Protein AF-A0A7J3MIV4-F1 (afdb_monomer_lite)

Foldseek 3Di:
DDDPPPDPPVVPPPDDDDDDPDPVVVVVLCVVCVVVVHDSVVSVVVVVVVVVDVVVDVVVVVVVVVVVVVVVVVVVVVVVVVVVVVVD

Sequence (88 aa):
MLKPNRGKTETINDAIYIYSPSLGMIENWKRRAEKTCASISKFVVERVEDSIRREEGEEGHLKALENRYVESKRLRLAEVHFNGNTKG

Structure (mmCIF, N/CA/C/O backbone):
data_AF-A0A7J3MIV4-F1
#
_entry.id   AF-A0A7J3MIV4-F1
#
loop_
_atom_site.group_PDB
_atom_site.id
_atom_site.type_symbol
_atom_site.label_atom_id
_atom_site.label_alt_id
_atom_site.label_comp_id
_atom_site.label_asym_id
_atom_site.label_entity_id
_atom_site.label_seq_id
_atom_site.pdbx_PDB_ins_code
_atom_site.Cartn_x
_atom_site.Cartn_y
_atom_site.Cartn_z
_atom_site.occupancy
_atom_site.B_iso_or_equiv
_atom_site.auth_seq_id
_atom_site.auth_comp_id
_atom_site.auth_asym_id
_atom_site.auth_atom_id
_atom_site.pdbx_PDB_model_num
ATOM 1 N N . MET A 1 1 ? -33.907 -12.508 -22.584 1.00 36.91 1 MET A N 1
ATOM 2 C CA . MET A 1 1 ? -32.478 -12.553 -22.967 1.00 36.91 1 MET A CA 1
ATOM 3 C C . MET A 1 1 ? -31.707 -11.603 -22.060 1.00 36.91 1 MET A C 1
ATOM 5 O O . MET A 1 1 ? -31.976 -10.409 -22.089 1.00 36.91 1 MET A O 1
ATOM 9 N N . LEU A 1 2 ? -30.833 -12.123 -21.193 1.00 39.38 2 LEU A N 1
ATOM 10 C CA . LEU A 1 2 ? -29.989 -11.312 -20.306 1.00 39.38 2 LEU A CA 1
ATOM 11 C C . LEU A 1 2 ? -28.845 -10.700 -21.131 1.00 39.38 2 LEU A C 1
ATOM 13 O O . LEU A 1 2 ? -28.106 -11.429 -21.788 1.00 39.38 2 LEU A O 1
ATOM 17 N N . LYS A 1 3 ? -28.722 -9.367 -21.132 1.00 48.16 3 LYS A N 1
ATOM 18 C CA . LYS A 1 3 ? -27.604 -8.659 -21.777 1.00 48.16 3 LYS A CA 1
ATOM 19 C C . LYS A 1 3 ? -26.281 -9.076 -21.108 1.00 48.16 3 LYS A C 1
ATOM 21 O O . LYS A 1 3 ? -26.228 -9.090 -19.877 1.00 48.16 3 LYS A O 1
ATOM 26 N N . PRO A 1 4 ? -25.213 -9.378 -21.865 1.00 49.53 4 PRO A N 1
ATOM 27 C CA . PRO A 1 4 ? -23.930 -9.737 -21.279 1.00 49.53 4 PRO A CA 1
ATOM 28 C C . PRO A 1 4 ? -23.298 -8.497 -20.635 1.00 49.53 4 PRO A C 1
ATOM 30 O O . PRO A 1 4 ? -22.906 -7.550 -21.312 1.00 49.53 4 PRO A O 1
ATOM 33 N N . ASN A 1 5 ? -23.220 -8.495 -19.306 1.00 54.78 5 ASN A N 1
ATOM 34 C CA . ASN A 1 5 ? -22.587 -7.446 -18.511 1.00 54.78 5 ASN A CA 1
ATOM 35 C C . ASN A 1 5 ? -21.053 -7.617 -18.553 1.00 54.78 5 ASN A C 1
ATOM 37 O O . ASN A 1 5 ? -20.440 -8.052 -17.582 1.00 54.78 5 ASN A O 1
ATOM 41 N N . ARG A 1 6 ? -20.430 -7.343 -19.708 1.00 57.81 6 ARG A N 1
ATOM 42 C CA . ARG A 1 6 ? -18.966 -7.392 -19.916 1.00 57.81 6 ARG A CA 1
ATOM 43 C C . ARG A 1 6 ? -18.276 -6.102 -19.450 1.00 57.81 6 ARG A C 1
ATOM 45 O O . ARG A 1 6 ? -17.611 -5.441 -20.233 1.00 57.81 6 ARG A O 1
ATOM 52 N N . GLY A 1 7 ? -18.486 -5.699 -18.199 1.00 52.09 7 GLY A N 1
ATOM 53 C CA . GLY A 1 7 ? -17.909 -4.444 -17.689 1.00 52.09 7 GLY A CA 1
ATOM 54 C C . GLY A 1 7 ? -17.416 -4.472 -16.247 1.00 52.09 7 GLY A C 1
ATOM 55 O O . GLY A 1 7 ? -16.965 -3.449 -15.751 1.00 52.09 7 GLY A O 1
ATOM 56 N N . LYS A 1 8 ? -17.523 -5.607 -15.545 1.00 45.91 8 LYS A N 1
ATOM 57 C CA . LYS A 1 8 ? -17.112 -5.713 -14.130 1.00 45.91 8 LYS A CA 1
ATOM 58 C C . LYS A 1 8 ? -16.141 -6.854 -13.842 1.00 45.91 8 LYS A C 1
ATOM 60 O O . LYS A 1 8 ? -15.553 -6.882 -12.771 1.00 45.91 8 LYS A O 1
ATOM 65 N N . THR A 1 9 ? -15.990 -7.794 -14.769 1.00 46.59 9 THR A N 1
ATOM 66 C CA . THR A 1 9 ? -15.274 -9.054 -14.532 1.00 46.59 9 THR A CA 1
ATOM 67 C C . THR A 1 9 ? -13.821 -9.044 -14.989 1.00 46.59 9 THR A C 1
ATOM 69 O O . THR A 1 9 ? -13.070 -9.903 -14.551 1.00 46.59 9 THR A O 1
ATOM 72 N N . GLU A 1 10 ? -13.394 -8.086 -15.815 1.00 51.09 10 GLU A N 1
ATOM 73 C CA . GLU A 1 10 ? -11.986 -8.002 -16.239 1.00 51.09 10 GLU A CA 1
ATOM 74 C C . GLU A 1 10 ? -11.084 -7.412 -15.143 1.00 51.09 10 GLU A C 1
ATOM 76 O O . GLU A 1 10 ? -9.934 -7.809 -15.013 1.00 51.09 10 GLU A O 1
ATOM 81 N N . THR A 1 11 ? -11.618 -6.541 -14.282 1.00 51.06 11 THR A N 1
ATOM 82 C CA . THR A 1 11 ? -10.851 -5.850 -13.226 1.00 51.06 11 THR A CA 1
ATOM 83 C C . THR A 1 11 ? -10.649 -6.686 -11.954 1.00 51.06 11 THR A C 1
ATOM 85 O O . THR A 1 11 ? -9.972 -6.247 -11.031 1.00 51.06 11 THR A O 1
ATOM 88 N N . ILE A 1 12 ? -11.254 -7.877 -11.865 1.00 50.53 12 ILE A N 1
ATOM 89 C CA . ILE A 1 12 ? -11.189 -8.738 -10.668 1.00 50.53 12 ILE A CA 1
ATOM 90 C C . ILE A 1 12 ? -9.918 -9.609 -10.654 1.00 50.53 12 ILE A C 1
ATOM 92 O O . ILE A 1 12 ? -9.545 -10.119 -9.600 1.00 50.53 12 ILE A O 1
ATOM 96 N N . ASN A 1 13 ? -9.216 -9.752 -11.782 1.00 56.19 13 ASN A N 1
ATOM 97 C CA . ASN A 1 13 ? -8.091 -10.687 -11.889 1.00 56.19 13 ASN A CA 1
ATOM 98 C C . ASN A 1 13 ? -6.795 -10.231 -11.188 1.00 56.19 13 ASN A C 1
ATOM 100 O O . ASN A 1 13 ? -5.947 -11.079 -10.930 1.00 56.19 13 ASN A O 1
ATOM 104 N N . ASP A 1 14 ? -6.680 -8.958 -10.786 1.00 63.66 14 ASP A N 1
ATOM 105 C CA . ASP A 1 14 ? -5.468 -8.405 -10.148 1.00 63.66 14 ASP A CA 1
ATOM 106 C C . ASP A 1 14 ? -5.648 -8.100 -8.644 1.00 63.66 14 ASP A C 1
ATOM 108 O O . ASP A 1 14 ? -4.933 -7.286 -8.055 1.00 63.66 14 ASP A O 1
ATOM 112 N N . ALA A 1 15 ? -6.636 -8.720 -7.991 1.00 73.69 15 ALA A N 1
ATOM 113 C CA . ALA A 1 15 ? -6.861 -8.540 -6.559 1.00 73.69 15 ALA A CA 1
ATOM 114 C C . ALA A 1 15 ? -5.909 -9.414 -5.724 1.00 73.69 15 ALA A C 1
ATOM 116 O O . ALA A 1 15 ? -5.920 -10.641 -5.815 1.00 73.69 15 ALA A O 1
ATOM 117 N N . ILE A 1 16 ? -5.129 -8.782 -4.843 1.00 78.00 16 ILE A N 1
ATOM 118 C CA . ILE A 1 16 ? -4.265 -9.478 -3.882 1.00 78.00 16 ILE A CA 1
ATOM 119 C C . ILE A 1 16 ? -5.019 -9.642 -2.560 1.00 78.00 16 ILE A C 1
ATOM 121 O O . ILE A 1 16 ? -5.410 -8.659 -1.927 1.00 78.00 16 ILE A O 1
ATOM 125 N N . TYR A 1 17 ? -5.191 -10.888 -2.118 1.00 82.00 17 TYR A N 1
ATOM 126 C CA . TYR A 1 17 ? -5.744 -11.202 -0.801 1.00 82.00 17 TYR A CA 1
ATOM 127 C C . TYR A 1 17 ? -4.621 -11.330 0.221 1.00 82.00 17 TYR A C 1
ATOM 129 O O . TYR A 1 17 ? -3.701 -12.128 0.056 1.00 82.00 17 TYR A O 1
ATOM 137 N N . ILE A 1 18 ? -4.711 -10.549 1.296 1.00 81.00 18 ILE A N 1
ATOM 138 C CA . ILE A 1 18 ? -3.706 -10.523 2.357 1.00 81.00 18 ILE A CA 1
ATOM 139 C C . ILE A 1 18 ? -4.331 -11.081 3.627 1.00 81.00 18 ILE A C 1
ATOM 141 O O . ILE A 1 18 ? -5.325 -10.553 4.130 1.00 81.00 18 ILE A O 1
ATOM 145 N N . TYR A 1 19 ? -3.712 -12.121 4.176 1.00 82.19 19 TYR A N 1
ATOM 146 C CA . TYR A 1 19 ? -4.061 -12.628 5.495 1.00 82.19 19 TYR A CA 1
ATOM 147 C C . TYR A 1 19 ? -3.363 -11.783 6.560 1.00 82.19 19 TYR A C 1
ATOM 149 O O . TYR A 1 19 ? -2.143 -11.830 6.711 1.00 82.19 19 TYR A O 1
ATOM 157 N N . SER A 1 20 ? -4.141 -10.986 7.296 1.00 78.50 20 SER A N 1
ATOM 158 C CA . SER A 1 20 ? -3.619 -10.271 8.462 1.00 78.50 20 SER A CA 1
ATOM 159 C C . SER A 1 20 ? -3.481 -11.236 9.649 1.00 78.50 20 SER A C 1
ATOM 161 O O . SER A 1 20 ? -4.451 -11.927 9.963 1.00 78.50 20 SER A O 1
ATOM 163 N N . PRO A 1 21 ? -2.346 -11.242 10.372 1.00 69.19 21 PRO A N 1
ATOM 164 C CA . PRO A 1 21 ? -2.130 -12.075 11.554 1.00 69.19 21 PRO A CA 1
ATOM 165 C C . PRO A 1 21 ? -3.078 -11.765 12.719 1.00 69.19 21 PRO A C 1
ATOM 167 O O . PRO A 1 21 ? -3.288 -12.618 13.576 1.00 69.19 21 PRO A O 1
ATOM 170 N N . SER A 1 22 ? -3.630 -10.546 12.800 1.00 88.62 22 SER A N 1
ATOM 171 C CA . SER A 1 22 ? -4.566 -10.180 13.870 1.00 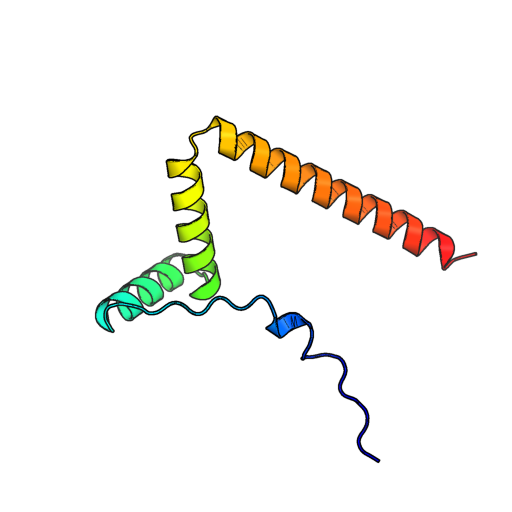88.62 22 SER A CA 1
ATOM 172 C C . SER A 1 22 ? -5.537 -9.060 13.490 1.00 88.62 22 SER A C 1
ATOM 174 O O . SER A 1 22 ? -5.259 -8.228 12.618 1.00 88.62 22 SER A O 1
ATOM 176 N N . LEU A 1 23 ? -6.670 -9.012 14.203 1.00 87.5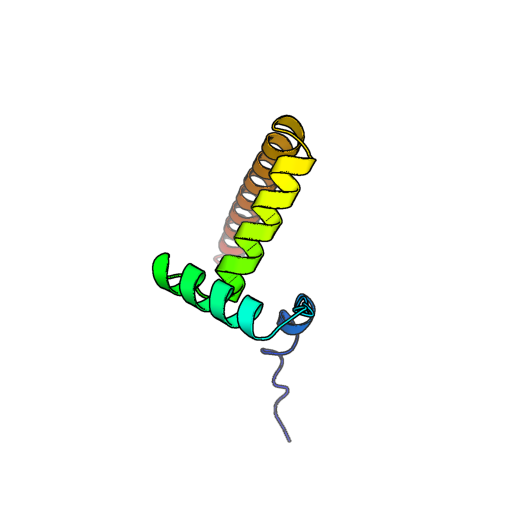6 23 LEU A N 1
ATOM 177 C CA . LEU A 1 23 ? -7.653 -7.925 14.119 1.00 87.56 23 LEU A CA 1
ATOM 178 C C . LEU A 1 23 ? -7.048 -6.575 14.531 1.00 87.56 23 LEU A C 1
ATOM 180 O O . LEU A 1 23 ? -7.248 -5.578 13.839 1.00 87.56 23 LEU A O 1
ATOM 184 N N . GLY A 1 24 ? -6.233 -6.550 15.591 1.00 90.62 24 GLY A N 1
ATOM 185 C CA . GLY A 1 24 ? -5.576 -5.324 16.055 1.00 90.62 24 GLY A CA 1
ATOM 186 C C . GLY A 1 24 ? -4.629 -4.720 15.012 1.00 90.62 24 GLY A C 1
ATOM 187 O O . GLY A 1 24 ? -4.508 -3.499 14.911 1.00 90.62 24 GLY A O 1
ATOM 188 N N . MET A 1 25 ? -4.001 -5.553 14.176 1.00 87.75 25 MET A N 1
ATOM 189 C CA . MET A 1 25 ? -3.167 -5.077 13.071 1.00 87.75 25 MET A CA 1
ATOM 190 C C . MET A 1 25 ? -4.004 -4.415 11.969 1.00 87.75 25 MET A C 1
ATOM 192 O O . MET A 1 25 ? -3.631 -3.347 11.481 1.00 87.75 25 MET A O 1
ATOM 196 N N . ILE A 1 26 ? -5.174 -4.980 11.646 1.00 91.06 26 ILE A N 1
ATOM 197 C CA . ILE A 1 26 ? -6.120 -4.390 10.684 1.00 91.06 26 ILE A CA 1
ATOM 198 C C . ILE A 1 26 ? -6.597 -3.021 11.178 1.00 91.06 26 ILE A C 1
ATOM 200 O O . ILE A 1 26 ? -6.596 -2.053 10.417 1.00 91.06 26 ILE A O 1
ATOM 204 N N . GLU A 1 27 ? -6.984 -2.913 12.449 1.00 94.38 27 GLU A N 1
ATOM 205 C CA . GLU A 1 27 ? -7.401 -1.640 13.049 1.00 94.38 27 GLU A CA 1
ATOM 206 C C . GLU A 1 27 ? -6.279 -0.601 13.032 1.00 94.38 27 GLU A C 1
ATOM 208 O O . GLU A 1 27 ? -6.512 0.576 12.744 1.00 94.38 27 GLU A O 1
ATOM 213 N N . ASN A 1 28 ? -5.043 -1.030 13.298 1.00 93.25 28 ASN A N 1
ATOM 214 C CA . ASN A 1 28 ? -3.882 -0.156 13.229 1.00 93.25 28 ASN A CA 1
ATOM 215 C C . ASN A 1 28 ? -3.678 0.404 11.815 1.00 93.25 28 ASN A C 1
ATOM 217 O O . ASN A 1 28 ? -3.447 1.603 11.657 1.00 93.25 28 ASN A O 1
ATOM 221 N N . TRP A 1 29 ? -3.795 -0.443 10.790 1.00 93.06 29 TRP A N 1
ATOM 222 C CA . TRP A 1 29 ? -3.660 -0.034 9.394 1.00 93.06 29 TRP A CA 1
ATOM 223 C C . TRP A 1 29 ? -4.773 0.916 8.959 1.00 93.06 29 TRP A C 1
ATOM 225 O O . TRP A 1 29 ? -4.476 1.954 8.373 1.00 93.06 29 TRP A O 1
ATOM 235 N N . LYS A 1 30 ? -6.033 0.626 9.315 1.00 93.81 30 LYS A N 1
ATOM 236 C CA . LYS A 1 30 ? -7.171 1.524 9.048 1.00 93.81 30 LYS A CA 1
ATOM 237 C C . LYS A 1 30 ? -6.939 2.911 9.644 1.00 93.81 30 LYS A C 1
ATOM 239 O O . LYS A 1 30 ? -7.012 3.903 8.929 1.00 93.81 30 LYS A O 1
ATOM 244 N N . ARG A 1 31 ? -6.525 2.972 10.914 1.00 96.12 31 ARG A N 1
ATOM 245 C CA . ARG A 1 31 ? -6.220 4.236 11.602 1.00 96.12 31 ARG A CA 1
ATOM 246 C C . ARG A 1 31 ? -5.094 5.022 10.926 1.00 96.12 31 ARG A C 1
ATOM 248 O O . ARG A 1 31 ? -5.114 6.248 10.915 1.00 96.12 31 ARG A O 1
ATOM 255 N N . ARG A 1 32 ? -4.068 4.341 10.407 1.00 94.38 32 ARG A N 1
ATOM 256 C CA . ARG A 1 32 ? -2.965 5.000 9.687 1.00 94.38 32 ARG A CA 1
ATOM 257 C C . ARG A 1 32 ? -3.405 5.515 8.319 1.00 94.38 32 ARG A C 1
ATOM 259 O O . ARG A 1 32 ? -3.025 6.627 7.979 1.00 94.38 32 ARG A O 1
ATOM 266 N N . ALA A 1 33 ? -4.216 4.750 7.593 1.00 94.69 33 ALA A N 1
ATOM 267 C CA . ALA A 1 33 ? -4.783 5.165 6.314 1.00 94.69 33 ALA A CA 1
ATOM 268 C C . ALA A 1 33 ? -5.687 6.403 6.472 1.00 94.69 33 ALA A C 1
ATOM 270 O O . ALA A 1 33 ? -5.565 7.364 5.718 1.00 94.69 33 ALA A O 1
ATOM 271 N N . GLU A 1 34 ? -6.524 6.432 7.514 1.00 94.94 34 GLU A N 1
ATOM 272 C CA . GLU A 1 34 ? -7.361 7.593 7.848 1.00 94.94 34 GLU A CA 1
ATOM 273 C C . GLU A 1 34 ? -6.525 8.846 8.134 1.00 94.94 34 GLU A C 1
ATOM 275 O O . GLU A 1 34 ? -6.836 9.921 7.628 1.00 94.94 34 GLU A O 1
ATOM 280 N N . LYS A 1 35 ? -5.422 8.711 8.885 1.00 94.38 35 LYS A N 1
ATOM 281 C CA . LYS A 1 35 ? -4.503 9.828 9.172 1.00 94.38 35 LYS A CA 1
ATOM 282 C C . LYS A 1 35 ? -3.874 10.439 7.920 1.00 94.38 35 LYS A C 1
ATOM 284 O O . LYS A 1 35 ? -3.483 11.600 7.962 1.00 94.38 35 LYS A O 1
ATOM 289 N N . THR A 1 36 ? -3.749 9.672 6.840 1.00 89.75 36 THR A N 1
ATOM 290 C CA . THR A 1 36 ? -3.199 10.134 5.558 1.00 89.75 36 THR A CA 1
ATOM 291 C C . THR A 1 36 ? -4.283 10.391 4.510 1.00 89.75 36 THR A C 1
ATOM 293 O O . THR A 1 36 ? -3.959 10.582 3.340 1.00 89.75 36 THR A O 1
ATOM 296 N N . CYS A 1 37 ? -5.563 10.403 4.908 1.00 92.19 37 CYS A N 1
ATOM 297 C CA . CYS A 1 37 ? -6.716 10.549 4.015 1.00 92.19 37 CYS A CA 1
ATOM 298 C C . CYS A 1 37 ? -6.704 9.553 2.836 1.00 92.19 37 CYS A C 1
ATOM 300 O O . CYS A 1 37 ? -7.166 9.866 1.738 1.00 92.19 37 CYS A O 1
ATOM 302 N N . ALA A 1 38 ? -6.161 8.352 3.049 1.00 91.94 38 ALA A N 1
ATOM 303 C CA . ALA A 1 38 ? -6.047 7.302 2.046 1.00 91.94 38 ALA A CA 1
ATOM 304 C C . ALA A 1 38 ? -7.021 6.151 2.333 1.00 91.94 38 ALA A C 1
ATOM 306 O O . ALA A 1 38 ? -7.392 5.882 3.476 1.00 91.94 38 ALA A O 1
ATOM 307 N N . SER A 1 39 ? -7.411 5.419 1.287 1.00 93.81 39 SER A N 1
ATOM 308 C CA . SER A 1 39 ? -8.094 4.138 1.475 1.00 93.81 39 SER A CA 1
ATOM 309 C C . SER A 1 39 ? -7.130 3.098 2.054 1.00 93.81 39 SER A C 1
ATOM 311 O O . SER A 1 39 ? -5.916 3.172 1.848 1.00 93.81 39 SER A O 1
ATOM 313 N N . ILE A 1 40 ? -7.668 2.081 2.733 1.00 91.31 40 ILE A N 1
ATOM 314 C CA . ILE A 1 40 ? -6.858 0.977 3.268 1.00 91.31 40 ILE A CA 1
ATOM 315 C C . ILE A 1 40 ? -6.056 0.267 2.168 1.00 91.31 40 ILE A C 1
ATOM 317 O O . ILE A 1 40 ? -4.884 -0.034 2.368 1.00 91.31 40 ILE A O 1
ATOM 321 N N . SER A 1 41 ? -6.651 0.061 0.990 1.00 89.12 41 SER A N 1
ATOM 322 C CA . SER A 1 41 ? -5.976 -0.579 -0.141 1.00 89.12 41 SER A CA 1
ATOM 323 C C . SER A 1 41 ? -4.786 0.249 -0.617 1.00 89.12 41 SER A C 1
ATOM 325 O O . SER A 1 41 ? -3.705 -0.296 -0.810 1.00 89.12 41 SER A O 1
ATOM 327 N N . LYS A 1 42 ? -4.958 1.572 -0.739 1.00 89.31 42 LYS A N 1
ATOM 328 C CA . LYS A 1 42 ? -3.873 2.479 -1.127 1.00 89.31 42 LYS A CA 1
ATOM 329 C C . LYS A 1 42 ? -2.751 2.480 -0.089 1.00 89.31 42 LYS A C 1
ATOM 331 O O . LYS A 1 42 ? -1.596 2.319 -0.458 1.00 89.31 42 LYS A O 1
ATOM 336 N N . PHE A 1 43 ? -3.102 2.567 1.194 1.00 92.06 43 PHE A N 1
ATOM 337 C CA . PHE A 1 43 ? -2.138 2.511 2.293 1.00 92.06 43 PHE A CA 1
ATOM 338 C C . PHE A 1 43 ? -1.289 1.231 2.261 1.00 92.06 43 PHE A C 1
ATOM 340 O O . PHE A 1 43 ? -0.072 1.287 2.427 1.00 92.06 43 PHE A O 1
ATOM 347 N N . VAL A 1 44 ? -1.919 0.073 2.041 1.00 90.81 44 VAL A N 1
ATOM 348 C CA . VAL A 1 44 ? -1.209 -1.210 1.983 1.00 90.81 44 VAL A CA 1
ATOM 349 C C . VAL A 1 44 ? -0.294 -1.280 0.762 1.00 90.81 44 VAL A C 1
ATOM 351 O O . VAL A 1 44 ? 0.866 -1.652 0.915 1.00 90.81 44 VAL A O 1
ATOM 354 N N . VAL A 1 45 ? -0.781 -0.885 -0.419 1.00 89.81 45 VAL A N 1
ATOM 355 C CA . VAL A 1 45 ? 0.026 -0.866 -1.651 1.00 89.81 45 VAL A CA 1
ATOM 356 C C . VAL A 1 45 ? 1.254 0.020 -1.479 1.00 89.81 45 VAL A C 1
ATOM 358 O O . VAL A 1 45 ? 2.365 -0.449 -1.698 1.00 89.81 45 VAL A O 1
ATOM 361 N N . GLU A 1 46 ? 1.080 1.254 -1.006 1.00 89.88 46 GLU A N 1
ATOM 362 C CA . GLU A 1 46 ? 2.192 2.183 -0.781 1.00 89.88 46 GLU A CA 1
ATOM 363 C C . GLU A 1 46 ? 3.210 1.601 0.202 1.00 89.88 46 GLU A C 1
ATOM 365 O O . GLU A 1 46 ? 4.411 1.642 -0.046 1.00 89.88 46 GLU A O 1
ATOM 370 N N . ARG A 1 47 ? 2.752 0.982 1.296 1.00 90.12 47 ARG A N 1
ATOM 371 C CA . ARG A 1 47 ? 3.658 0.406 2.297 1.00 90.12 47 ARG A CA 1
ATOM 372 C C . ARG A 1 47 ? 4.426 -0.816 1.782 1.00 90.12 47 ARG A C 1
ATOM 374 O O . ARG A 1 47 ? 5.560 -1.022 2.216 1.00 90.12 47 ARG A O 1
ATOM 381 N N . VAL A 1 48 ? 3.819 -1.611 0.899 1.00 89.12 48 VAL A N 1
ATOM 382 C CA . VAL A 1 48 ? 4.469 -2.746 0.225 1.00 89.12 48 VAL A CA 1
ATOM 383 C C . VAL A 1 48 ? 5.477 -2.244 -0.801 1.00 89.12 48 VAL A C 1
ATOM 385 O O . VAL A 1 48 ? 6.625 -2.676 -0.761 1.00 89.12 48 VAL A O 1
ATOM 388 N N . GLU A 1 49 ? 5.100 -1.285 -1.652 1.00 88.19 49 GLU A N 1
ATOM 389 C CA . GLU A 1 49 ? 6.034 -0.664 -2.595 1.00 88.19 49 GLU A CA 1
ATOM 390 C C . GLU A 1 49 ? 7.221 -0.025 -1.850 1.00 88.19 49 GLU A C 1
ATOM 392 O O . GLU A 1 49 ? 8.365 -0.204 -2.254 1.00 88.19 49 GLU A O 1
ATOM 397 N N . ASP A 1 50 ? 6.976 0.674 -0.735 1.00 87.69 50 ASP A N 1
ATOM 398 C CA . ASP A 1 50 ? 8.013 1.216 0.151 1.00 87.69 50 ASP A CA 1
ATOM 399 C C . ASP A 1 50 ? 8.974 0.134 0.665 1.00 87.69 50 ASP A C 1
ATOM 401 O O . ASP A 1 50 ? 10.168 0.402 0.787 1.00 87.69 50 ASP A O 1
ATOM 405 N N . SER A 1 51 ? 8.465 -1.053 1.023 1.00 85.06 51 SER A N 1
ATOM 406 C CA . SER A 1 51 ? 9.292 -2.165 1.521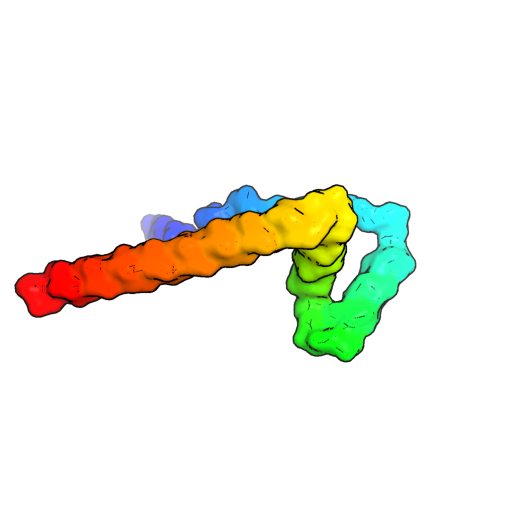 1.00 85.06 51 SER A CA 1
ATOM 407 C C . SER A 1 51 ? 10.181 -2.714 0.416 1.00 85.06 51 SER A C 1
ATOM 409 O O . SER A 1 51 ? 11.393 -2.772 0.591 1.00 85.06 51 SER A O 1
ATOM 411 N N . ILE A 1 52 ? 9.588 -3.006 -0.746 1.00 84.25 52 ILE A N 1
ATOM 412 C CA . ILE A 1 52 ? 10.299 -3.521 -1.922 1.00 84.25 52 ILE A CA 1
ATOM 413 C C . ILE A 1 52 ? 11.408 -2.547 -2.331 1.00 84.25 52 ILE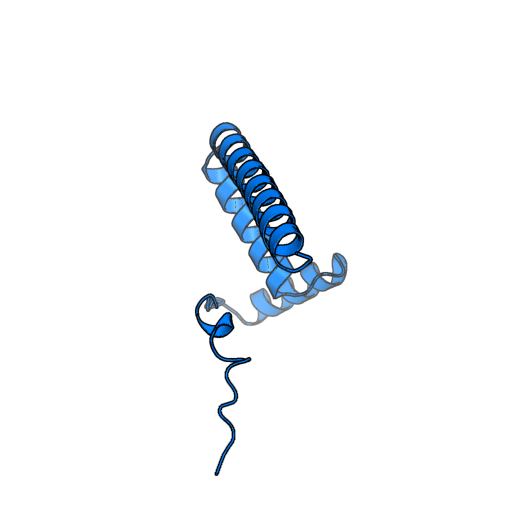 A C 1
ATOM 415 O O . ILE A 1 52 ? 12.554 -2.946 -2.505 1.00 84.25 52 ILE A O 1
ATOM 419 N N . ARG A 1 53 ? 11.114 -1.241 -2.369 1.00 77.62 53 ARG A N 1
ATOM 420 C CA . ARG A 1 53 ? 12.123 -0.212 -2.671 1.00 77.62 53 ARG A CA 1
ATOM 421 C C . ARG A 1 53 ? 13.290 -0.188 -1.690 1.00 77.62 53 ARG A C 1
ATOM 423 O O . ARG A 1 53 ? 14.409 0.115 -2.087 1.00 77.62 53 ARG A O 1
ATOM 430 N N . ARG A 1 54 ? 13.036 -0.446 -0.405 1.00 77.94 54 ARG A N 1
ATOM 431 C CA . ARG A 1 54 ? 14.094 -0.493 0.616 1.00 77.94 54 ARG A CA 1
ATOM 432 C C . ARG A 1 54 ? 14.923 -1.770 0.516 1.00 77.94 54 ARG A C 1
ATOM 434 O O . ARG A 1 54 ? 16.099 -1.730 0.853 1.00 77.94 54 ARG A O 1
ATOM 441 N N . GLU A 1 55 ? 14.321 -2.870 0.072 1.00 74.12 55 GLU A N 1
ATOM 442 C CA . GLU A 1 55 ? 14.988 -4.160 -0.131 1.00 74.12 55 GLU A CA 1
ATOM 443 C C . GLU A 1 55 ? 15.865 -4.174 -1.396 1.00 74.12 55 GLU A C 1
ATOM 445 O O . GLU A 1 55 ? 16.971 -4.704 -1.360 1.00 74.12 55 GLU A O 1
ATOM 450 N N . GLU A 1 56 ? 15.417 -3.549 -2.490 1.00 68.56 56 GLU A N 1
ATOM 451 C CA . GLU A 1 56 ? 16.136 -3.506 -3.777 1.00 68.56 56 GLU A CA 1
ATOM 452 C C . GLU A 1 56 ? 17.274 -2.465 -3.836 1.00 68.56 56 GLU A C 1
ATOM 454 O O . GLU A 1 56 ? 18.070 -2.464 -4.777 1.00 68.56 56 GLU A O 1
ATOM 459 N N . GLY A 1 57 ? 17.369 -1.574 -2.844 1.00 64.25 57 GLY A N 1
ATOM 460 C CA . GLY A 1 57 ? 18.284 -0.430 -2.865 1.00 64.25 57 GLY A CA 1
ATOM 461 C C . GLY A 1 57 ? 17.866 0.671 -3.858 1.00 64.25 57 GLY A C 1
ATOM 462 O O . GLY A 1 57 ? 16.963 0.505 -4.680 1.00 64.25 57 GLY A O 1
ATOM 463 N N . GLU A 1 58 ? 18.521 1.837 -3.789 1.00 60.53 58 GLU A N 1
ATOM 464 C CA . GLU A 1 58 ? 18.162 3.020 -4.601 1.00 60.53 58 GLU A CA 1
ATOM 465 C C . GLU A 1 58 ? 18.252 2.778 -6.122 1.00 60.53 58 GLU A C 1
ATOM 467 O O . GLU A 1 58 ? 17.520 3.393 -6.901 1.00 60.53 58 GLU A O 1
ATOM 472 N N . GLU A 1 59 ? 19.104 1.849 -6.555 1.00 60.66 59 GLU A N 1
ATOM 473 C CA . GLU A 1 59 ? 19.373 1.568 -7.969 1.00 60.66 59 GLU A CA 1
ATOM 474 C C . GLU A 1 59 ? 18.242 0.762 -8.638 1.00 60.66 59 GLU A C 1
ATOM 476 O O . GLU A 1 59 ? 17.820 1.079 -9.755 1.00 60.66 59 GLU A O 1
ATOM 481 N N . GLY A 1 60 ? 17.666 -0.219 -7.928 1.00 62.28 60 GLY A N 1
ATOM 482 C CA . GLY A 1 60 ? 16.455 -0.920 -8.372 1.00 62.28 60 GLY A CA 1
ATOM 483 C C . GLY A 1 60 ? 15.251 0.022 -8.450 1.00 62.28 60 GLY A C 1
ATOM 484 O O . GLY A 1 60 ? 14.479 -0.001 -9.415 1.00 62.28 60 GLY A O 1
ATOM 485 N N . HIS A 1 61 ? 15.160 0.951 -7.495 1.00 58.16 61 HIS A N 1
ATOM 486 C CA . HIS A 1 61 ? 14.095 1.944 -7.440 1.00 58.16 61 HIS A CA 1
ATOM 487 C C . HIS A 1 61 ? 14.099 2.915 -8.634 1.00 58.16 61 HIS A C 1
ATOM 489 O O . HIS A 1 61 ? 13.044 3.151 -9.235 1.00 58.16 61 HIS A O 1
ATOM 495 N N . LEU A 1 62 ? 15.265 3.454 -9.004 1.00 66.19 62 LEU A N 1
ATOM 496 C CA . LEU A 1 62 ? 15.421 4.341 -10.164 1.00 66.19 62 LEU A CA 1
ATOM 497 C C . LEU A 1 62 ? 14.980 3.652 -11.458 1.00 66.19 62 LEU A C 1
ATOM 499 O O . LEU A 1 62 ? 14.225 4.229 -12.241 1.00 66.19 62 LEU A O 1
ATOM 503 N N . LYS A 1 63 ? 15.358 2.384 -11.629 1.00 72.62 63 LYS A N 1
ATOM 504 C CA . LYS A 1 63 ? 14.982 1.576 -12.792 1.00 72.62 63 LYS A CA 1
ATOM 505 C C . LYS A 1 63 ? 13.475 1.305 -12.851 1.00 72.62 63 LYS A C 1
ATOM 507 O O . LYS A 1 63 ? 12.873 1.362 -13.922 1.00 72.62 63 LYS A O 1
ATOM 512 N N . ALA A 1 64 ? 12.831 1.061 -11.709 1.00 71.44 64 ALA A N 1
ATOM 513 C CA . ALA A 1 64 ? 11.380 0.884 -11.635 1.00 71.44 64 ALA A CA 1
ATOM 514 C C . ALA A 1 64 ? 10.609 2.177 -11.969 1.00 71.44 64 ALA A C 1
ATOM 516 O O . ALA A 1 64 ? 9.591 2.132 -12.669 1.00 71.44 64 ALA A O 1
ATOM 517 N N . LEU A 1 65 ? 11.093 3.336 -11.505 1.00 76.25 65 LEU A N 1
ATOM 518 C CA . LEU A 1 65 ? 10.525 4.642 -11.855 1.00 76.25 65 LEU A CA 1
ATOM 519 C C . LEU A 1 65 ? 10.713 4.968 -13.337 1.00 76.25 65 LEU A C 1
ATOM 521 O O . LEU A 1 65 ? 9.767 5.423 -13.982 1.00 76.25 65 LEU A O 1
ATOM 525 N N . GLU A 1 66 ? 11.898 4.701 -13.881 1.00 83.06 66 GLU A N 1
ATOM 526 C CA . GLU A 1 66 ? 12.194 4.877 -15.300 1.00 83.06 66 GLU A CA 1
ATOM 527 C C . GLU A 1 66 ? 11.266 4.014 -16.161 1.00 83.06 66 GLU A C 1
ATOM 529 O O . GLU A 1 66 ? 10.605 4.533 -17.061 1.00 83.06 66 GLU A O 1
ATOM 534 N N . ASN A 1 67 ? 11.100 2.735 -15.817 1.00 82.25 67 ASN A N 1
ATOM 535 C CA . ASN A 1 67 ? 10.179 1.834 -16.511 1.00 82.25 67 ASN A CA 1
ATOM 536 C C . ASN A 1 67 ? 8.732 2.347 -16.471 1.00 82.25 67 ASN A C 1
ATOM 538 O O . ASN A 1 67 ? 8.057 2.383 -17.501 1.00 82.25 67 ASN A O 1
ATOM 542 N N . ARG A 1 68 ? 8.259 2.806 -15.305 1.00 82.25 68 ARG A N 1
ATOM 543 C CA . ARG A 1 68 ? 6.909 3.374 -15.147 1.00 82.25 68 ARG A CA 1
ATOM 544 C C . ARG A 1 68 ? 6.730 4.643 -15.985 1.00 82.25 68 ARG A C 1
ATOM 546 O O . ARG A 1 68 ? 5.689 4.827 -16.617 1.00 82.25 68 ARG A O 1
ATOM 553 N N . TYR A 1 69 ? 7.739 5.513 -16.015 1.00 85.00 69 TYR A N 1
ATOM 554 C CA . TYR A 1 69 ? 7.728 6.729 -16.823 1.00 85.00 69 TYR A CA 1
ATOM 555 C C . TYR A 1 69 ? 7.681 6.406 -18.320 1.00 85.00 69 TYR A C 1
ATOM 557 O O . TYR A 1 69 ? 6.821 6.938 -19.030 1.00 85.00 69 TYR A O 1
ATOM 565 N N . VAL A 1 70 ? 8.545 5.499 -18.784 1.00 88.94 70 VAL A N 1
ATOM 566 C CA . VAL A 1 70 ? 8.591 5.030 -20.176 1.00 88.94 70 VAL A CA 1
ATOM 567 C C . VAL A 1 70 ? 7.247 4.439 -20.589 1.00 88.94 70 VAL A C 1
ATOM 569 O O . VAL A 1 70 ? 6.723 4.809 -21.641 1.00 88.94 70 VAL A O 1
ATOM 572 N N . GLU A 1 71 ? 6.644 3.601 -19.748 1.00 88.88 71 GLU A N 1
ATOM 573 C CA . GLU A 1 71 ? 5.352 2.985 -20.043 1.00 88.88 71 GLU A CA 1
ATOM 574 C C . GLU A 1 71 ? 4.223 4.021 -20.097 1.00 88.88 71 GLU A C 1
ATOM 576 O O . GLU A 1 71 ? 3.451 4.057 -21.053 1.00 88.88 71 GLU A O 1
ATOM 581 N N . SER A 1 72 ? 4.191 4.971 -19.157 1.00 85.00 72 SER A N 1
ATOM 582 C CA . SER A 1 72 ? 3.214 6.069 -19.187 1.00 85.00 72 SER A CA 1
ATOM 583 C C . SER A 1 72 ? 3.323 6.934 -20.450 1.00 85.00 72 SER A C 1
ATOM 585 O O . SER A 1 72 ? 2.325 7.469 -20.940 1.00 85.00 72 SER A O 1
ATOM 587 N N . LYS A 1 73 ? 4.539 7.083 -20.990 1.00 88.38 73 LYS A N 1
ATOM 588 C CA . LYS A 1 73 ? 4.802 7.840 -22.216 1.00 88.38 73 LYS A CA 1
ATOM 589 C C . LYS A 1 73 ? 4.370 7.048 -23.448 1.00 88.38 73 LYS A C 1
ATOM 591 O O . LYS A 1 73 ? 3.782 7.629 -24.357 1.00 88.38 73 LYS A O 1
ATOM 596 N N . ARG A 1 74 ? 4.614 5.733 -23.462 1.00 90.19 74 ARG A N 1
ATOM 597 C CA . ARG A 1 74 ? 4.140 4.819 -24.513 1.00 90.19 74 ARG A CA 1
ATOM 598 C C . ARG A 1 74 ? 2.622 4.791 -24.591 1.00 90.19 74 ARG A C 1
ATOM 600 O O . ARG A 1 74 ? 2.085 4.944 -25.681 1.00 90.19 74 ARG A O 1
ATOM 607 N N . LEU A 1 75 ? 1.946 4.682 -23.449 1.00 88.69 75 LEU A N 1
ATOM 608 C CA . LEU A 1 75 ? 0.485 4.699 -23.381 1.00 88.69 75 LEU A CA 1
ATOM 609 C C . LEU A 1 75 ? -0.086 6.015 -23.921 1.00 88.69 75 LEU A C 1
ATOM 611 O O . LEU A 1 75 ? -0.955 5.984 -24.785 1.00 88.69 75 LEU A O 1
ATOM 615 N N . ARG A 1 76 ? 0.478 7.167 -23.530 1.00 85.94 76 ARG A N 1
ATOM 616 C CA . ARG A 1 76 ? 0.068 8.469 -24.089 1.00 85.94 76 ARG A CA 1
ATOM 617 C C . ARG A 1 76 ? 0.286 8.571 -25.597 1.00 85.94 76 ARG A C 1
ATOM 619 O O . ARG A 1 76 ? -0.552 9.124 -26.301 1.00 85.94 76 ARG A O 1
ATOM 626 N N . LEU A 1 77 ? 1.406 8.057 -26.108 1.00 84.44 77 LEU A N 1
ATOM 627 C CA . LEU A 1 77 ? 1.661 8.023 -27.551 1.00 84.44 77 LEU A CA 1
ATOM 628 C C . LEU A 1 77 ? 0.636 7.135 -28.270 1.00 84.44 77 LEU A C 1
ATOM 630 O O . LEU A 1 77 ? 0.089 7.544 -29.292 1.00 84.44 77 LEU A O 1
ATOM 634 N N . ALA A 1 78 ? 0.330 5.960 -27.718 1.00 84.31 78 ALA A N 1
ATOM 635 C CA . ALA A 1 78 ? -0.675 5.055 -28.263 1.00 84.31 78 ALA A CA 1
ATOM 636 C C . ALA A 1 78 ? -2.082 5.683 -28.270 1.00 84.31 78 ALA A C 1
ATOM 638 O O . ALA A 1 78 ? -2.786 5.574 -29.272 1.00 84.31 78 ALA A O 1
ATOM 639 N N . GLU A 1 79 ? -2.468 6.403 -27.213 1.00 81.94 79 GLU A N 1
ATOM 640 C CA . GLU A 1 79 ? -3.736 7.147 -27.145 1.00 81.94 79 GLU A CA 1
ATOM 641 C C . GLU A 1 79 ? -3.831 8.242 -28.216 1.00 81.94 79 GLU A C 1
ATOM 643 O O . GLU A 1 79 ? -4.872 8.396 -28.859 1.00 81.94 79 GLU A O 1
ATOM 648 N N . VAL A 1 80 ? -2.747 8.991 -28.447 1.00 79.88 80 VAL A N 1
ATOM 649 C CA . VAL A 1 80 ? -2.696 10.022 -29.497 1.00 79.88 80 VAL A CA 1
ATOM 650 C C . VAL A 1 80 ? -2.851 9.395 -30.885 1.00 79.88 80 VAL A C 1
ATOM 652 O O . VAL A 1 80 ? -3.642 9.886 -31.690 1.00 79.88 80 VAL A O 1
ATOM 655 N N . HIS A 1 81 ? -2.151 8.291 -31.162 1.00 71.44 81 HIS A N 1
ATOM 656 C CA . HIS A 1 81 ? -2.269 7.580 -32.437 1.00 71.44 81 HIS A CA 1
ATOM 657 C C . HIS A 1 81 ? -3.662 6.971 -32.646 1.00 71.44 81 HIS A C 1
ATOM 659 O O . HIS A 1 81 ? -4.208 7.055 -33.747 1.00 71.44 81 HIS A O 1
ATOM 665 N N . PHE A 1 82 ? -4.269 6.412 -31.598 1.00 74.12 82 PHE A N 1
ATOM 666 C CA . PHE A 1 82 ? -5.623 5.865 -31.656 1.00 74.12 82 PHE A CA 1
ATOM 667 C C . PHE A 1 82 ? -6.671 6.953 -31.941 1.00 74.12 82 PHE A C 1
ATOM 669 O O . PHE A 1 82 ? -7.521 6.784 -32.813 1.00 74.12 82 PHE A O 1
ATOM 676 N N . ASN A 1 83 ? -6.576 8.108 -31.274 1.00 70.00 83 ASN A N 1
ATOM 677 C CA . ASN A 1 83 ? -7.511 9.223 -31.463 1.00 70.00 83 ASN A CA 1
ATOM 678 C C . ASN A 1 83 ? -7.303 9.999 -32.776 1.00 70.00 83 ASN A C 1
ATOM 680 O O . ASN A 1 83 ? -8.226 10.667 -33.241 1.00 70.00 83 ASN A O 1
ATOM 684 N N . GLY A 1 84 ? -6.114 9.924 -33.381 1.00 65.94 84 GLY A N 1
ATOM 685 C CA . GLY A 1 84 ? -5.847 10.487 -34.707 1.00 65.94 84 GLY A CA 1
ATOM 686 C C . GLY A 1 84 ? -6.501 9.693 -35.842 1.00 65.9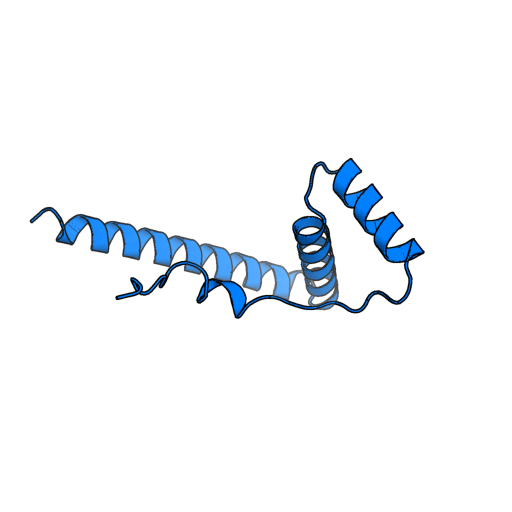4 84 GLY A C 1
ATOM 687 O O . GLY A 1 84 ? -6.967 10.287 -36.809 1.00 65.94 84 GLY A O 1
ATOM 688 N N . ASN A 1 85 ? -6.602 8.367 -35.700 1.00 58.47 85 ASN A N 1
ATOM 689 C CA . ASN A 1 85 ? -7.183 7.478 -36.715 1.00 58.47 85 ASN A CA 1
ATOM 690 C C . ASN A 1 85 ? -8.720 7.425 -36.702 1.00 58.47 85 ASN A C 1
ATOM 692 O O . ASN A 1 85 ? -9.317 6.947 -37.659 1.00 58.47 85 ASN A O 1
ATOM 696 N N . THR A 1 86 ? -9.376 7.893 -35.637 1.00 56.00 86 THR A N 1
ATOM 697 C CA . THR A 1 86 ? -10.848 7.899 -35.518 1.00 56.00 86 THR A CA 1
ATOM 698 C C . THR A 1 86 ? -11.502 9.196 -36.005 1.00 56.00 86 THR A C 1
ATOM 700 O O . THR A 1 86 ? -12.725 9.317 -35.960 1.00 56.00 86 THR A O 1
ATOM 703 N N . LYS A 1 87 ? -10.706 10.168 -36.476 1.00 54.22 87 LYS A N 1
ATOM 704 C CA . LYS A 1 87 ? -11.170 11.459 -37.018 1.00 54.22 87 LYS A CA 1
ATOM 705 C C . LYS A 1 87 ? -10.915 11.640 -38.527 1.00 54.22 87 LYS A C 1
ATOM 707 O O . LYS A 1 87 ? -11.048 12.763 -39.009 1.00 54.22 87 LYS A O 1
ATOM 712 N N . GLY A 1 88 ? -10.543 10.573 -39.239 1.00 44.69 88 GLY A N 1
ATOM 713 C CA . GLY A 1 88 ? -10.343 10.551 -40.696 1.00 44.69 88 GLY A CA 1
ATOM 714 C C . GLY A 1 88 ? -11.508 9.915 -41.433 1.00 44.69 88 GLY A C 1
ATOM 715 O O . GLY A 1 88 ? -11.980 8.862 -40.951 1.00 44.69 88 GLY A O 1
#

Secondary structure (DSSP, 8-state):
-----TTSSSTTTTPPP---S-HHHHHHHHHHHHHTT--HH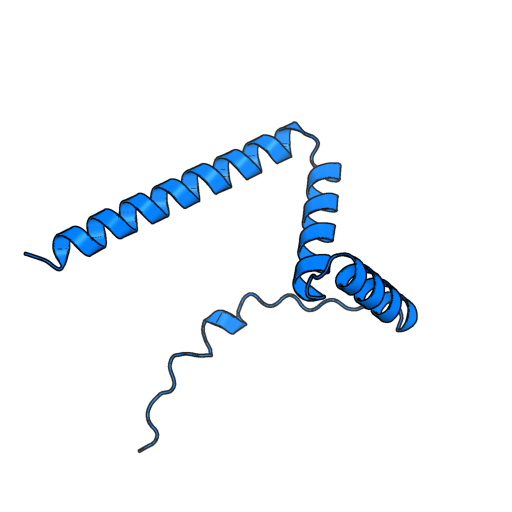HHHHHHHHHHHHHHHHHHHHHHHHHHHHHHHHHHHHHHHHHHHHT--

Radius of gyration: 19.34 Å; chains: 1; bounding box: 52×24×57 Å

pLDDT: mean 76.5, std 15.91, range [36.91, 96.12]